Protein AF-E7MKF7-F1 (afdb_monomer_lite)

Structure (mmCIF, N/CA/C/O backbone):
data_AF-E7MKF7-F1
#
_entry.id   AF-E7MKF7-F1
#
loop_
_atom_site.group_PDB
_atom_site.id
_atom_site.type_symbol
_atom_site.label_atom_id
_atom_site.label_alt_id
_atom_site.label_comp_id
_atom_site.label_asym_id
_atom_site.label_entity_id
_atom_site.label_seq_id
_atom_site.pdbx_PDB_ins_code
_atom_site.Cartn_x
_atom_site.Cartn_y
_atom_site.Cartn_z
_atom_site.occupancy
_atom_site.B_iso_or_equiv
_atom_site.auth_seq_id
_atom_site.auth_comp_id
_atom_site.auth_asym_id
_atom_site.auth_atom_id
_atom_site.pdbx_PDB_model_num
ATOM 1 N N . GLU A 1 1 ? -12.234 -6.079 13.829 1.00 56.59 1 GLU A N 1
ATOM 2 C CA . GLU A 1 1 ? -12.166 -6.685 12.493 1.00 56.59 1 GLU A CA 1
ATOM 3 C C . GLU A 1 1 ? -11.517 -5.650 11.596 1.00 56.59 1 GLU A C 1
ATOM 5 O O . GLU A 1 1 ? -11.902 -4.488 11.685 1.00 56.59 1 GLU A O 1
ATOM 10 N N . ALA A 1 2 ? -10.435 -6.024 10.919 1.00 70.25 2 ALA A N 1
ATOM 11 C CA . ALA A 1 2 ? -9.702 -5.143 10.016 1.00 70.25 2 ALA A CA 1
ATOM 12 C C . ALA A 1 2 ? -10.053 -5.556 8.590 1.00 70.25 2 ALA A C 1
ATOM 14 O O . ALA A 1 2 ? -10.159 -6.751 8.308 1.00 70.25 2 ALA A O 1
ATOM 15 N N . ARG A 1 3 ? -10.261 -4.577 7.716 1.00 81.75 3 ARG A N 1
ATOM 16 C CA . ARG A 1 3 ? -10.621 -4.806 6.325 1.00 81.75 3 ARG A CA 1
ATOM 17 C C . ARG A 1 3 ? -9.379 -4.659 5.466 1.00 81.75 3 ARG A C 1
ATOM 19 O O . ARG A 1 3 ? -8.698 -3.641 5.534 1.00 81.75 3 ARG A O 1
ATOM 26 N N . GLU A 1 4 ? -9.085 -5.693 4.689 1.00 84.62 4 GLU A N 1
ATOM 27 C CA . GLU A 1 4 ? -7.994 -5.680 3.720 1.00 84.62 4 GLU A CA 1
ATOM 28 C C . GLU A 1 4 ? -8.527 -5.269 2.343 1.00 84.62 4 GLU A C 1
ATOM 30 O O . GLU A 1 4 ? -9.554 -5.770 1.877 1.00 84.62 4 GLU A O 1
ATOM 35 N N . MET A 1 5 ? -7.819 -4.355 1.688 1.00 82.62 5 MET A N 1
ATOM 36 C CA . MET A 1 5 ? -8.053 -3.935 0.316 1.00 82.62 5 MET A CA 1
ATOM 37 C C . MET A 1 5 ? -6.764 -4.092 -0.484 1.00 82.62 5 MET A C 1
ATOM 39 O O . MET A 1 5 ? -5.714 -3.599 -0.084 1.00 82.62 5 MET A O 1
ATOM 43 N N . ILE A 1 6 ? -6.852 -4.769 -1.626 1.00 85.56 6 ILE A N 1
ATOM 44 C CA . ILE A 1 6 ? -5.719 -4.978 -2.527 1.00 85.56 6 ILE A CA 1
ATOM 45 C C . ILE A 1 6 ? -5.967 -4.157 -3.782 1.00 85.56 6 ILE A C 1
ATOM 47 O O . ILE A 1 6 ? -6.991 -4.330 -4.445 1.00 85.56 6 ILE A O 1
ATOM 51 N N . ILE A 1 7 ? -5.032 -3.271 -4.110 1.00 84.38 7 ILE A N 1
ATOM 52 C CA . ILE A 1 7 ? -5.136 -2.397 -5.277 1.00 84.38 7 ILE A CA 1
ATOM 53 C C . ILE A 1 7 ? -3.956 -2.661 -6.192 1.00 84.38 7 ILE A C 1
ATOM 55 O O . ILE A 1 7 ? -2.799 -2.514 -5.800 1.00 84.38 7 ILE A O 1
ATOM 59 N N . ALA A 1 8 ? -4.263 -3.050 -7.428 1.00 84.50 8 ALA A N 1
ATOM 60 C CA . ALA A 1 8 ? -3.268 -3.160 -8.479 1.00 84.50 8 ALA A CA 1
ATOM 61 C C . ALA A 1 8 ? -2.829 -1.756 -8.904 1.00 84.50 8 ALA A C 1
ATOM 63 O O . ALA A 1 8 ? -3.652 -0.919 -9.279 1.00 84.50 8 ALA A O 1
ATOM 64 N N . LEU A 1 9 ? -1.526 -1.507 -8.847 1.00 81.00 9 LEU A N 1
ATOM 65 C CA . LEU A 1 9 ? -0.920 -0.264 -9.290 1.00 81.00 9 LEU A CA 1
ATOM 66 C C . LEU A 1 9 ? -0.419 -0.428 -10.732 1.00 81.00 9 LEU A C 1
ATOM 68 O O . LEU A 1 9 ? 0.024 -1.513 -11.121 1.00 81.00 9 LEU A O 1
ATOM 72 N N . PRO A 1 10 ? -0.455 0.636 -11.549 1.00 79.31 10 PRO A N 1
ATOM 73 C CA . PRO A 1 10 ? 0.065 0.569 -12.904 1.00 79.31 10 PRO A CA 1
ATOM 74 C C . PRO A 1 10 ? 1.576 0.311 -12.889 1.00 79.31 10 PRO A C 1
ATOM 76 O O . PRO A 1 10 ? 2.351 1.086 -12.328 1.00 79.31 10 PRO A O 1
ATOM 79 N N . ASN A 1 11 ? 2.003 -0.755 -13.571 1.00 71.56 11 ASN A N 1
ATOM 80 C CA . ASN A 1 11 ? 3.419 -1.120 -13.715 1.00 71.56 11 ASN A CA 1
ATOM 81 C C . ASN A 1 11 ? 4.257 0.001 -14.359 1.00 71.56 11 ASN A C 1
ATOM 83 O O . ASN A 1 11 ? 5.463 0.082 -14.139 1.00 71.56 11 ASN A O 1
ATOM 87 N N . GLU A 1 12 ? 3.621 0.895 -15.120 1.00 71.31 12 GLU A N 1
ATOM 88 C CA . GLU A 1 12 ? 4.251 2.084 -15.698 1.00 71.31 12 GLU A CA 1
ATOM 89 C C . GLU A 1 12 ? 4.837 3.028 -14.641 1.00 71.31 12 GLU A C 1
ATOM 91 O O . GLU A 1 12 ? 5.819 3.706 -14.927 1.00 71.31 12 GLU A O 1
ATOM 96 N N . LEU A 1 13 ? 4.297 3.060 -13.414 1.00 69.00 13 LEU A N 1
ATOM 97 C CA . LEU A 1 13 ? 4.888 3.832 -12.312 1.00 69.00 13 LEU A CA 1
ATOM 98 C C . LEU A 1 13 ? 6.272 3.306 -11.934 1.00 69.00 13 LEU A C 1
ATOM 100 O O . LEU A 1 13 ? 7.150 4.071 -11.551 1.00 69.00 13 LEU A O 1
ATOM 104 N N . ALA A 1 14 ? 6.488 2.003 -12.070 1.00 64.81 14 ALA A N 1
ATOM 105 C CA . ALA A 1 14 ? 7.797 1.417 -11.858 1.00 64.81 14 ALA A CA 1
ATOM 106 C C . ALA A 1 14 ? 8.702 1.561 -13.091 1.00 64.81 14 ALA A C 1
ATOM 108 O O . ALA A 1 14 ? 9.909 1.755 -12.950 1.00 64.81 14 ALA A O 1
ATOM 109 N N . ASP A 1 15 ? 8.129 1.496 -14.296 1.00 66.50 15 ASP A N 1
ATOM 110 C CA . ASP A 1 15 ? 8.884 1.602 -15.548 1.00 66.50 15 ASP A CA 1
ATOM 111 C C . ASP A 1 15 ? 9.385 3.032 -15.807 1.00 66.50 15 ASP A C 1
ATOM 113 O O . ASP A 1 15 ? 10.556 3.223 -16.128 1.00 66.50 15 ASP A O 1
ATOM 117 N N . LYS A 1 16 ? 8.559 4.054 -15.542 1.00 63.72 16 LYS A N 1
ATOM 118 C CA . LYS A 1 16 ? 8.960 5.471 -15.628 1.00 63.72 16 LYS A CA 1
ATOM 119 C C . LYS A 1 16 ? 10.113 5.817 -14.690 1.00 63.72 16 LYS A C 1
ATOM 121 O O . LYS A 1 16 ? 10.934 6.668 -15.022 1.00 63.72 16 LYS A O 1
ATOM 126 N N . ASN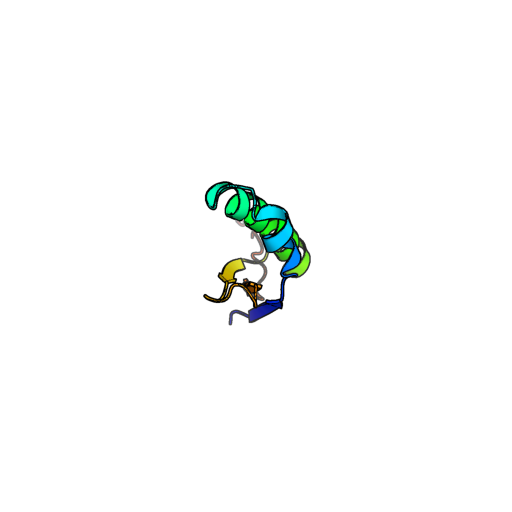 A 1 17 ? 10.206 5.116 -13.564 1.00 59.94 17 ASN A N 1
ATOM 127 C CA . ASN A 1 17 ? 11.232 5.354 -12.560 1.00 59.94 17 ASN A CA 1
ATOM 128 C C . ASN A 1 17 ?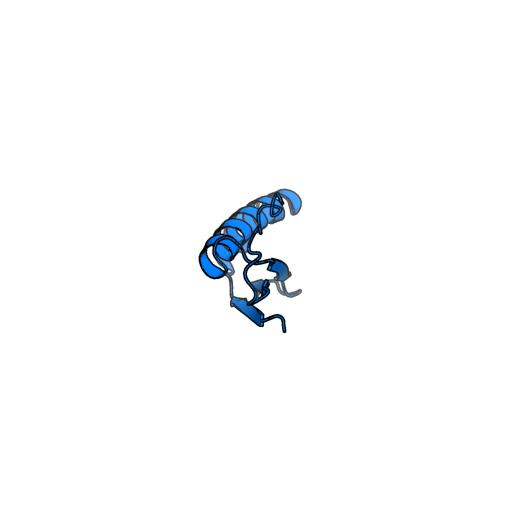 12.426 4.386 -12.682 1.00 59.94 17 ASN A C 1
ATOM 130 O O . ASN A 1 17 ? 13.333 4.459 -11.855 1.00 59.94 17 ASN A O 1
ATOM 134 N N . LYS A 1 18 ? 12.497 3.510 -13.708 1.00 61.56 18 LYS A N 1
ATOM 135 C CA . LYS A 1 18 ? 13.596 2.528 -13.909 1.00 61.56 18 LYS A CA 1
ATOM 136 C C . LYS A 1 18 ? 14.999 3.135 -13.902 1.00 61.56 18 LYS A C 1
ATOM 138 O O . LYS A 1 18 ? 15.943 2.450 -13.521 1.00 61.56 18 LYS A O 1
ATOM 143 N N . ASN A 1 19 ? 15.124 4.388 -14.335 1.00 60.47 19 ASN A N 1
ATOM 144 C CA . ASN A 1 19 ? 16.400 5.100 -14.415 1.00 60.47 19 ASN A CA 1
ATOM 145 C C . ASN A 1 19 ? 16.824 5.741 -13.083 1.00 60.47 19 ASN A C 1
ATOM 147 O O . ASN A 1 19 ? 17.943 6.236 -12.983 1.00 60.47 19 ASN A O 1
ATOM 151 N N . GLN A 1 20 ? 15.949 5.746 -12.076 1.00 65.06 20 GLN A N 1
ATOM 152 C CA . GLN A 1 20 ? 16.240 6.258 -10.739 1.00 65.06 20 GLN A CA 1
ATOM 153 C C . GLN A 1 20 ? 16.723 5.141 -9.818 1.00 65.06 20 GLN A C 1
ATOM 155 O O . GLN A 1 20 ? 16.454 3.956 -10.036 1.00 65.06 20 GLN A O 1
ATOM 160 N N . THR A 1 21 ? 17.441 5.514 -8.760 1.00 69.31 21 THR A N 1
ATOM 161 C CA . THR A 1 21 ? 17.908 4.532 -7.780 1.00 69.31 21 THR A CA 1
ATOM 162 C C . THR A 1 21 ? 16.732 3.862 -7.064 1.00 69.31 21 THR A C 1
ATOM 164 O O . THR A 1 21 ? 15.678 4.461 -6.847 1.00 69.31 21 THR A O 1
ATOM 167 N N . SER A 1 22 ? 16.920 2.613 -6.622 1.00 68.12 22 SER A N 1
ATOM 168 C CA . SER A 1 22 ? 15.904 1.849 -5.875 1.00 68.12 22 SER A CA 1
ATOM 169 C C . SER A 1 22 ? 15.385 2.563 -4.616 1.00 68.12 22 SER A C 1
ATOM 171 O O . SER A 1 22 ? 14.358 2.164 -4.074 1.00 68.12 22 SER A O 1
ATOM 173 N N . ALA A 1 23 ? 16.100 3.575 -4.111 1.00 72.31 23 ALA A N 1
ATOM 174 C CA . ALA A 1 23 ? 15.669 4.409 -2.993 1.00 72.31 23 ALA A CA 1
ATOM 175 C C . ALA A 1 23 ? 14.657 5.483 -3.428 1.00 72.31 23 ALA A C 1
ATOM 177 O O . ALA A 1 23 ? 13.615 5.621 -2.795 1.00 72.31 23 ALA A O 1
ATOM 178 N N . GLU A 1 24 ? 14.915 6.188 -4.530 1.00 74.12 24 GLU A N 1
ATOM 179 C CA . GLU A 1 24 ? 14.019 7.222 -5.068 1.00 74.12 24 GLU A CA 1
ATOM 180 C C . GLU A 1 24 ? 12.679 6.635 -5.519 1.00 74.12 24 GLU A C 1
ATOM 182 O O . GLU A 1 24 ? 11.625 7.177 -5.196 1.00 74.12 24 GLU A O 1
ATOM 187 N N . GLN A 1 25 ? 12.710 5.467 -6.171 1.00 71.62 25 GLN A N 1
ATOM 188 C CA . GLN A 1 25 ? 11.495 4.744 -6.560 1.00 71.62 25 GLN A CA 1
ATOM 189 C C . GLN A 1 25 ? 10.587 4.466 -5.358 1.00 71.62 25 GLN A C 1
ATOM 191 O O . GLN A 1 25 ? 9.371 4.615 -5.447 1.00 71.62 25 GLN A O 1
ATOM 196 N N . LYS A 1 26 ? 11.177 4.079 -4.219 1.00 74.38 26 LYS A N 1
ATOM 197 C CA . LYS A 1 26 ? 10.427 3.814 -2.987 1.00 74.38 26 LYS A CA 1
ATOM 198 C C . LYS A 1 26 ? 9.813 5.081 -2.410 1.00 74.38 26 LYS A C 1
ATOM 200 O O . LYS A 1 26 ? 8.715 4.995 -1.882 1.00 74.38 26 LYS A O 1
ATOM 205 N N . ILE A 1 27 ? 10.498 6.222 -2.499 1.00 80.19 27 ILE A N 1
ATOM 206 C CA . ILE A 1 27 ? 9.978 7.506 -2.007 1.00 80.19 27 ILE A CA 1
ATOM 207 C C . ILE A 1 27 ? 8.754 7.914 -2.830 1.00 80.19 27 ILE A C 1
ATOM 209 O O . ILE A 1 27 ? 7.693 8.130 -2.256 1.00 80.19 27 ILE A O 1
ATOM 213 N N . ILE A 1 28 ? 8.867 7.891 -4.160 1.00 80.62 28 ILE A N 1
ATOM 214 C CA . ILE A 1 28 ? 7.767 8.252 -5.067 1.00 80.62 28 ILE A CA 1
ATOM 215 C C . ILE A 1 28 ? 6.574 7.306 -4.881 1.00 80.62 28 ILE A C 1
ATOM 217 O O . ILE A 1 28 ? 5.435 7.748 -4.759 1.00 80.62 28 ILE A O 1
ATOM 221 N N . LEU A 1 29 ? 6.824 5.991 -4.826 1.00 79.31 29 LEU A N 1
ATOM 222 C CA . LEU A 1 29 ? 5.764 5.007 -4.591 1.00 79.31 29 LEU A CA 1
ATOM 223 C C . LEU A 1 29 ? 5.107 5.198 -3.226 1.00 79.31 29 LEU A C 1
ATOM 225 O O . LEU A 1 29 ? 3.894 5.039 -3.120 1.00 79.31 29 LEU A O 1
ATOM 229 N N . LYS A 1 30 ? 5.891 5.544 -2.200 1.00 82.00 30 LYS A N 1
ATOM 230 C CA . LYS A 1 30 ? 5.368 5.840 -0.871 1.00 82.00 30 LYS A CA 1
ATOM 231 C C . LYS A 1 30 ? 4.446 7.053 -0.914 1.00 82.00 30 LYS A C 1
ATOM 233 O O . LYS A 1 30 ? 3.339 6.933 -0.420 1.00 82.00 30 LYS A O 1
ATOM 238 N N . GLU A 1 31 ? 4.854 8.164 -1.528 1.00 84.31 31 GLU A N 1
ATOM 239 C CA . GLU A 1 31 ? 4.016 9.371 -1.634 1.00 84.31 31 GLU A CA 1
ATOM 240 C C . GLU A 1 31 ? 2.694 9.097 -2.364 1.00 84.31 31 GLU A C 1
ATOM 242 O O . GLU A 1 31 ? 1.633 9.471 -1.873 1.00 84.31 31 GLU A O 1
ATOM 247 N N . ILE A 1 32 ? 2.738 8.368 -3.485 1.00 84.31 32 ILE A N 1
ATOM 248 C CA . ILE A 1 32 ? 1.528 7.986 -4.231 1.00 84.31 32 ILE A CA 1
ATOM 249 C C . ILE A 1 32 ? 0.626 7.077 -3.389 1.00 84.31 32 ILE A C 1
ATOM 251 O O . ILE A 1 32 ? -0.591 7.248 -3.385 1.00 84.31 32 ILE A O 1
ATOM 255 N N . CYS A 1 33 ? 1.201 6.096 -2.685 1.00 84.00 33 CYS A N 1
ATOM 256 C CA . CYS A 1 33 ? 0.422 5.192 -1.841 1.00 84.00 33 CYS A CA 1
ATOM 257 C C . CYS A 1 33 ? -0.170 5.912 -0.628 1.00 84.00 33 CYS A C 1
ATOM 259 O O . CYS A 1 33 ? -1.296 5.608 -0.262 1.00 84.00 33 CYS A O 1
ATOM 261 N N . ASP A 1 34 ? 0.553 6.856 -0.029 1.00 85.00 34 ASP A N 1
ATOM 262 C CA . ASP A 1 34 ? 0.078 7.656 1.103 1.00 85.00 34 ASP A CA 1
ATOM 263 C C . ASP A 1 34 ? -1.156 8.479 0.701 1.00 85.00 34 ASP A C 1
ATOM 265 O O . ASP A 1 34 ? -2.208 8.389 1.336 1.00 85.00 34 ASP A O 1
ATOM 269 N N . GLU A 1 35 ? -1.080 9.168 -0.445 1.00 87.19 35 GLU A N 1
ATOM 270 C CA . GLU A 1 35 ? -2.214 9.914 -0.998 1.00 87.19 35 GLU A CA 1
ATOM 271 C C . GLU A 1 35 ? -3.401 8.990 -1.317 1.00 87.19 35 GLU A C 1
ATOM 273 O O . GLU A 1 35 ? -4.538 9.280 -0.940 1.00 87.19 35 GLU A O 1
ATOM 278 N N . LEU A 1 36 ? -3.140 7.845 -1.956 1.00 85.12 36 LEU A N 1
ATOM 279 C CA . LEU A 1 36 ? -4.170 6.869 -2.314 1.00 85.12 36 LEU A CA 1
ATOM 280 C C . LEU A 1 36 ? -4.871 6.299 -1.070 1.00 85.12 36 LEU A C 1
ATOM 282 O O . LEU A 1 36 ? -6.099 6.244 -1.013 1.00 85.12 36 LEU A O 1
ATOM 286 N N . VAL A 1 37 ? -4.099 5.880 -0.065 1.00 84.31 37 VAL A N 1
ATOM 287 C CA . VAL A 1 37 ? -4.619 5.310 1.184 1.00 84.31 37 VAL A CA 1
ATOM 288 C C . VAL A 1 37 ? -5.449 6.349 1.928 1.00 84.31 37 VAL A C 1
ATOM 290 O O . VAL A 1 37 ? -6.560 6.035 2.352 1.00 84.31 37 VAL A O 1
ATOM 293 N N . SER A 1 38 ? -4.962 7.589 2.014 1.00 84.25 38 SER A N 1
ATOM 294 C CA . SER A 1 38 ? -5.694 8.705 2.616 1.00 84.25 38 SER A CA 1
ATOM 295 C C . SER A 1 38 ? -7.040 8.948 1.919 1.00 84.25 38 SER A C 1
ATOM 297 O O . SER A 1 38 ? -8.068 9.084 2.586 1.00 84.25 38 SER A O 1
ATOM 299 N N . GLN A 1 39 ? -7.077 8.897 0.582 1.00 85.06 39 GLN A N 1
ATOM 300 C CA . GLN A 1 39 ? -8.317 9.039 -0.192 1.00 85.06 39 GLN A CA 1
ATOM 301 C C . GLN A 1 39 ? -9.302 7.876 -0.003 1.00 85.06 39 GLN A C 1
ATOM 303 O O . GLN A 1 39 ? -10.513 8.097 -0.014 1.00 85.06 39 GLN A O 1
ATOM 308 N N . ILE A 1 40 ? -8.812 6.643 0.148 1.00 82.50 40 ILE A N 1
ATOM 309 C CA . ILE A 1 40 ? -9.660 5.445 0.267 1.00 82.50 40 ILE A CA 1
ATOM 310 C C . ILE A 1 40 ? -10.211 5.280 1.680 1.00 82.50 40 ILE A C 1
ATOM 312 O O . ILE A 1 40 ? -11.398 5.010 1.862 1.00 82.50 40 ILE A O 1
ATOM 316 N N . VAL A 1 41 ? -9.330 5.376 2.673 1.00 80.62 41 VAL A N 1
ATOM 317 C CA . VAL A 1 41 ? -9.649 5.107 4.076 1.00 80.62 41 VAL A CA 1
ATOM 318 C C . VAL A 1 41 ? -10.369 6.304 4.704 1.00 80.62 41 VAL A C 1
ATOM 320 O O . VAL A 1 41 ? -11.293 6.122 5.499 1.00 80.62 41 VAL A O 1
ATOM 323 N N . GLY A 1 42 ? -9.994 7.523 4.310 1.00 74.81 42 GLY A N 1
ATOM 324 C CA . GLY A 1 42 ? -10.520 8.759 4.877 1.00 74.81 42 GLY A CA 1
ATOM 325 C C . GLY A 1 42 ? -9.988 9.061 6.283 1.00 74.81 42 GLY A C 1
ATOM 326 O O . GLY A 1 42 ? -9.331 8.249 6.935 1.00 74.81 42 GLY A O 1
ATOM 327 N N . GLU A 1 43 ? -10.274 10.268 6.769 1.00 72.12 43 GLU A N 1
ATOM 328 C CA . GLU A 1 43 ? -9.786 10.728 8.070 1.00 72.12 43 GLU A CA 1
ATOM 329 C C . GLU A 1 43 ? -10.446 9.984 9.246 1.00 72.12 43 GLU A C 1
ATOM 331 O O . GLU A 1 43 ? -11.663 9.766 9.285 1.00 72.12 43 GLU A O 1
ATOM 336 N N . GLY A 1 44 ? -9.633 9.641 10.250 1.00 68.69 44 GLY A N 1
ATOM 337 C CA . GLY A 1 44 ? -10.096 9.078 11.522 1.00 68.69 44 GLY A CA 1
ATOM 338 C C . GLY A 1 44 ? -10.161 7.552 11.582 1.00 68.69 44 GLY A C 1
ATOM 339 O O . GLY A 1 44 ? -10.769 7.023 12.509 1.00 68.69 44 GLY A O 1
ATOM 340 N N . HIS A 1 45 ? -9.545 6.844 10.638 1.00 74.62 45 HIS A N 1
ATOM 341 C CA . HIS A 1 45 ? -9.415 5.388 10.657 1.00 74.62 45 HIS A CA 1
ATOM 342 C C . HIS A 1 45 ? -7.940 4.984 10.753 1.00 74.62 45 HIS A C 1
ATOM 344 O O . HIS A 1 45 ? -7.113 5.436 9.956 1.00 74.62 45 HIS A O 1
ATOM 350 N N . ASP A 1 46 ? -7.613 4.112 11.711 1.00 78.75 46 ASP A N 1
ATOM 351 C CA . ASP A 1 46 ? -6.302 3.462 11.747 1.00 78.75 46 ASP A CA 1
ATOM 352 C C . ASP A 1 46 ? -6.121 2.616 10.489 1.00 78.75 46 ASP A C 1
ATOM 354 O O . ASP A 1 46 ? -6.993 1.810 10.140 1.00 78.75 46 ASP A O 1
ATOM 358 N N . HIS A 1 47 ? -4.986 2.791 9.822 1.00 80.75 47 HIS A N 1
ATOM 359 C CA . HIS A 1 47 ? -4.634 2.036 8.634 1.00 80.75 47 HIS A CA 1
ATOM 360 C C . HIS A 1 47 ? -3.145 1.717 8.596 1.00 80.75 47 HIS A C 1
ATOM 362 O O . HIS A 1 47 ? -2.302 2.472 9.074 1.00 80.75 47 HIS A O 1
ATOM 368 N N . GLU A 1 48 ? -2.839 0.593 7.972 1.00 83.75 48 GLU A N 1
ATOM 369 C CA . GLU A 1 48 ? -1.506 0.131 7.635 1.00 83.75 48 GLU A CA 1
ATOM 370 C C . GLU A 1 48 ? -1.518 -0.278 6.164 1.00 83.75 48 GLU A C 1
ATOM 372 O O . GLU A 1 48 ? -2.520 -0.778 5.653 1.00 83.75 48 GLU A O 1
ATOM 377 N N . TYR A 1 49 ? -0.413 -0.075 5.454 1.00 85.56 49 TYR A N 1
ATOM 378 C CA . TYR A 1 49 ? -0.306 -0.520 4.071 1.00 85.56 49 TYR A CA 1
ATOM 379 C C . TYR A 1 49 ? 1.065 -1.120 3.775 1.00 85.56 49 TYR A C 1
ATOM 381 O O . TYR A 1 49 ? 2.078 -0.737 4.360 1.00 85.56 49 TYR A O 1
ATOM 389 N N . ALA A 1 50 ? 1.095 -2.058 2.835 1.00 83.38 50 ALA A N 1
ATOM 390 C CA . ALA A 1 50 ? 2.299 -2.704 2.345 1.00 83.38 50 ALA A CA 1
ATOM 391 C C . ALA A 1 50 ? 2.281 -2.728 0.817 1.00 83.38 50 ALA A C 1
ATOM 393 O O . ALA A 1 50 ? 1.336 -3.212 0.196 1.00 83.38 50 ALA A O 1
ATOM 394 N N . VAL A 1 51 ? 3.342 -2.211 0.201 1.00 83.06 51 VAL A N 1
ATOM 395 C CA . VAL A 1 51 ? 3.521 -2.273 -1.252 1.00 83.06 51 VAL A CA 1
ATOM 396 C C . VAL A 1 51 ? 4.325 -3.518 -1.581 1.00 83.06 51 VAL A C 1
ATOM 398 O O . VAL A 1 51 ? 5.457 -3.681 -1.118 1.00 83.06 51 VAL A O 1
ATOM 401 N N . HIS A 1 52 ? 3.748 -4.383 -2.402 1.00 81.75 52 HIS A N 1
ATOM 402 C CA . HIS A 1 52 ? 4.387 -5.590 -2.884 1.00 81.75 52 HIS A CA 1
ATOM 403 C C . HIS A 1 52 ? 4.694 -5.475 -4.367 1.00 81.75 52 HIS A C 1
ATOM 405 O O . HIS A 1 52 ? 3.928 -4.938 -5.169 1.00 81.75 52 HIS A O 1
ATOM 411 N N . TRP A 1 53 ? 5.844 -6.031 -4.725 1.00 75.19 53 TRP A N 1
ATOM 412 C CA . TRP A 1 53 ? 6.258 -6.144 -6.105 1.00 75.19 53 TRP A CA 1
ATOM 413 C C . TRP A 1 53 ? 6.781 -7.545 -6.344 1.00 75.19 53 TRP A C 1
ATOM 415 O O . TRP A 1 53 ? 7.677 -8.010 -5.636 1.00 75.19 53 TRP A O 1
ATOM 425 N N . ASN A 1 54 ? 6.197 -8.231 -7.322 1.00 72.25 54 ASN A N 1
ATOM 426 C CA . ASN A 1 54 ? 6.643 -9.575 -7.648 1.00 72.25 54 ASN A CA 1
ATOM 427 C C . ASN A 1 54 ? 8.062 -9.559 -8.248 1.00 72.25 54 ASN A C 1
ATOM 429 O O . ASN A 1 54 ? 8.495 -8.547 -8.803 1.00 72.25 54 ASN A O 1
ATOM 433 N N . HIS A 1 55 ? 8.773 -10.686 -8.169 1.00 63.44 55 HIS A N 1
ATOM 434 C CA . HIS A 1 55 ? 10.165 -10.809 -8.621 1.00 63.44 55 HIS A CA 1
ATOM 435 C C . HIS A 1 55 ? 10.351 -10.388 -10.091 1.00 63.44 55 HIS A C 1
ATOM 437 O O . HIS A 1 55 ? 11.271 -9.637 -10.410 1.00 63.44 55 HIS A O 1
ATOM 443 N N . ASP A 1 56 ? 9.413 -10.774 -10.960 1.00 65.81 56 ASP A N 1
ATOM 444 C CA . ASP A 1 56 ? 9.363 -10.409 -12.385 1.00 65.81 56 ASP A CA 1
ATOM 445 C C . ASP A 1 56 ? 8.972 -8.952 -12.655 1.00 65.81 56 ASP A C 1
ATOM 447 O O . ASP A 1 56 ? 8.940 -8.508 -13.801 1.00 65.81 56 ASP A O 1
ATOM 451 N N . ARG A 1 57 ? 8.645 -8.191 -11.608 1.00 67.88 57 ARG A N 1
ATOM 452 C CA . ARG A 1 57 ? 8.214 -6.793 -11.676 1.00 67.88 57 ARG A CA 1
ATOM 453 C C . ARG A 1 57 ? 6.955 -6.530 -12.515 1.00 67.88 57 ARG A C 1
ATOM 455 O O . ARG A 1 57 ? 6.659 -5.388 -12.854 1.00 67.88 57 ARG A O 1
ATOM 462 N N . THR A 1 58 ? 6.181 -7.572 -12.800 1.00 68.12 58 THR A N 1
ATOM 463 C CA . THR A 1 58 ? 4.976 -7.548 -13.646 1.00 68.12 58 THR A CA 1
ATOM 464 C C . THR A 1 58 ? 3.681 -7.279 -12.887 1.00 68.12 58 THR A C 1
ATOM 466 O O . THR A 1 58 ? 2.636 -7.082 -13.506 1.00 68.12 58 THR A O 1
ATOM 469 N N . ASN A 1 59 ? 3.722 -7.302 -11.556 1.00 74.06 59 ASN A N 1
ATOM 470 C CA . ASN A 1 59 ? 2.548 -7.114 -10.719 1.00 74.06 59 ASN A CA 1
ATOM 471 C C . ASN A 1 59 ? 2.925 -6.268 -9.503 1.00 74.06 59 ASN A C 1
ATOM 473 O O . ASN A 1 59 ? 3.473 -6.781 -8.522 1.00 74.06 59 ASN A O 1
ATOM 477 N N . LEU A 1 60 ? 2.706 -4.960 -9.628 1.00 81.06 60 LEU A N 1
ATOM 478 C CA . LEU A 1 60 ? 2.797 -4.009 -8.532 1.00 81.06 60 LEU A CA 1
ATOM 479 C C . LEU A 1 60 ? 1.413 -3.872 -7.893 1.00 81.06 60 LEU A C 1
ATOM 481 O O . LEU A 1 60 ? 0.442 -3.542 -8.573 1.00 81.06 60 LEU A O 1
ATOM 485 N N . HIS A 1 61 ? 1.315 -4.113 -6.592 1.00 85.69 61 HIS A N 1
ATOM 486 C CA . HIS A 1 61 ? 0.066 -3.934 -5.861 1.00 85.69 61 HIS A CA 1
ATOM 487 C C . HIS A 1 61 ? 0.327 -3.472 -4.433 1.00 85.69 61 HIS A C 1
ATOM 489 O O . HIS A 1 61 ? 1.384 -3.725 -3.854 1.00 85.69 61 HIS A O 1
ATOM 495 N N . VAL A 1 62 ? -0.654 -2.781 -3.867 1.00 85.81 62 VAL A N 1
ATOM 496 C CA . VAL A 1 62 ? -0.644 -2.347 -2.474 1.00 85.81 62 VAL A CA 1
ATOM 497 C C . VAL A 1 62 ? -1.721 -3.100 -1.706 1.00 85.81 62 VAL A C 1
ATOM 499 O O . VAL A 1 62 ? -2.860 -3.204 -2.158 1.00 85.81 62 VAL A O 1
ATOM 502 N N . HIS A 1 63 ? -1.337 -3.643 -0.558 1.00 87.56 63 HIS A N 1
ATOM 503 C CA . HIS A 1 63 ? -2.243 -4.147 0.462 1.00 87.56 63 HIS A CA 1
ATOM 504 C C . HIS A 1 63 ? -2.495 -3.023 1.450 1.00 87.56 63 HIS A C 1
ATOM 506 O O . HIS A 1 63 ? -1.547 -2.475 2.002 1.00 87.56 63 HIS A O 1
ATOM 512 N N . ILE A 1 64 ? -3.752 -2.682 1.674 1.00 85.88 64 ILE A N 1
ATOM 513 C CA . ILE A 1 64 ? -4.174 -1.677 2.641 1.00 85.88 64 ILE A CA 1
ATOM 514 C C . ILE A 1 64 ? -5.036 -2.404 3.660 1.00 85.88 64 ILE A C 1
ATOM 516 O O . ILE A 1 64 ? -6.100 -2.915 3.318 1.00 85.88 64 ILE A O 1
ATOM 520 N N . LEU A 1 65 ? -4.583 -2.464 4.903 1.00 85.94 65 LEU A N 1
ATOM 521 C CA . LEU A 1 65 ? -5.392 -2.900 6.025 1.00 85.94 65 LEU A CA 1
ATOM 522 C C . LEU A 1 65 ? -5.886 -1.667 6.759 1.00 85.94 65 LEU A C 1
ATOM 524 O O . LEU A 1 65 ? -5.093 -0.847 7.202 1.00 85.94 65 LEU A O 1
ATOM 528 N N . TYR A 1 66 ? -7.194 -1.540 6.924 1.00 84.00 66 TYR A N 1
ATOM 529 C CA . TYR A 1 66 ? -7.763 -0.447 7.701 1.00 84.00 66 TYR A CA 1
ATOM 530 C C . TYR A 1 66 ? -8.805 -0.949 8.691 1.00 84.00 66 TYR A C 1
ATOM 532 O O . TYR A 1 66 ? -9.492 -1.954 8.488 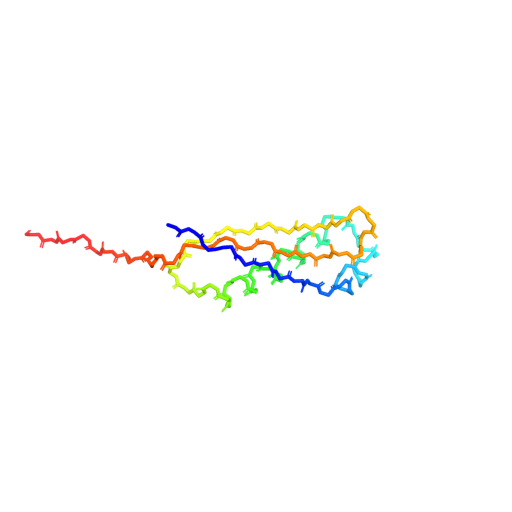1.00 84.00 66 TYR A O 1
ATOM 540 N N . SER A 1 67 ? -8.906 -0.241 9.807 1.00 79.25 67 SER A N 1
ATOM 541 C CA . SER A 1 67 ? -9.921 -0.478 10.818 1.00 79.25 67 SER A CA 1
ATOM 542 C C . SER A 1 67 ? -11.214 0.214 10.406 1.00 79.25 67 SER A C 1
ATOM 544 O O . SER A 1 67 ? -11.262 1.429 10.225 1.00 79.25 67 SER A O 1
ATOM 546 N N . GLU A 1 68 ? -12.313 -0.535 10.331 1.00 74.06 68 GLU A N 1
ATOM 547 C CA . GLU A 1 68 ? -13.640 0.052 10.095 1.00 74.06 68 GLU A CA 1
ATOM 548 C C . GLU A 1 68 ? -14.128 0.893 11.291 1.00 74.06 68 GLU A C 1
ATOM 550 O O . GLU A 1 68 ? -15.105 1.637 11.191 1.00 74.06 68 GLU A O 1
ATOM 555 N N . ARG A 1 69 ? -13.438 0.818 12.437 1.00 70.56 69 ARG A N 1
ATOM 556 C CA . ARG A 1 69 ? -13.720 1.662 13.599 1.00 70.56 69 ARG A CA 1
ATOM 557 C C . ARG A 1 69 ? -13.109 3.040 13.381 1.00 70.56 69 ARG A C 1
ATOM 559 O O . ARG A 1 69 ? -11.904 3.150 13.180 1.00 70.56 69 ARG A O 1
ATOM 566 N N . LYS A 1 70 ? -13.931 4.083 13.501 1.00 63.50 70 LYS A N 1
ATOM 567 C CA . LYS A 1 70 ? -13.426 5.451 13.621 1.00 63.50 70 LYS A CA 1
ATOM 568 C C . LYS A 1 70 ? -12.800 5.650 14.993 1.00 63.50 70 LYS A C 1
ATOM 570 O O . LYS A 1 70 ? -13.437 5.361 16.009 1.00 63.50 70 LYS A O 1
ATOM 575 N N . VAL A 1 71 ? -11.590 6.190 15.027 1.00 64.69 71 VAL A N 1
ATOM 576 C CA . VAL A 1 71 ? -10.995 6.753 16.235 1.00 64.69 71 VAL A CA 1
ATOM 577 C C . VAL A 1 71 ? -11.721 8.059 16.516 1.00 64.69 71 VAL A C 1
ATOM 579 O O . VAL A 1 71 ? -11.380 9.127 16.017 1.00 64.69 71 VAL A O 1
ATOM 582 N N . ILE A 1 72 ? -12.785 7.963 17.302 1.00 60.09 72 ILE A N 1
ATOM 583 C CA . ILE A 1 72 ? -13.432 9.135 17.870 1.00 60.09 72 ILE A CA 1
ATOM 584 C C . ILE A 1 72 ? -12.480 9.614 18.967 1.00 60.09 72 ILE A C 1
ATOM 586 O O . ILE A 1 72 ? -12.359 8.949 19.996 1.00 60.09 72 ILE A O 1
ATOM 590 N N . GLN A 1 73 ? -11.778 10.732 18.758 1.00 55.62 73 GLN A N 1
ATOM 591 C CA . GLN A 1 73 ? -11.135 11.430 19.871 1.00 55.62 73 GLN A CA 1
ATOM 592 C C . GLN A 1 73 ? -12.246 11.886 20.819 1.00 55.62 73 GLN A C 1
ATOM 594 O O . GLN A 1 73 ? -12.861 12.933 20.639 1.00 55.62 73 GLN A O 1
ATOM 599 N N . THR A 1 74 ? -12.563 11.063 21.813 1.00 55.47 74 THR A N 1
ATOM 600 C CA . THR A 1 74 ? -13.393 11.488 22.932 1.00 55.47 74 THR A CA 1
ATOM 601 C C . THR A 1 74 ? -12.564 12.447 23.765 1.00 55.47 74 THR A C 1
ATOM 603 O O . THR A 1 74 ? -11.641 12.023 24.463 1.00 55.47 74 THR A O 1
ATOM 606 N N . GLU A 1 75 ? -12.883 13.736 23.683 1.00 59.25 75 GLU A N 1
ATOM 607 C CA . GLU A 1 75 ? -12.385 14.729 24.628 1.00 59.25 75 GLU A CA 1
ATOM 608 C C . GLU A 1 75 ? -12.671 14.236 26.061 1.00 59.25 75 GLU A C 1
ATOM 610 O O . GLU A 1 75 ? -13.759 13.701 26.326 1.00 59.25 75 GLU A O 1
ATOM 615 N N . PRO A 1 76 ? -11.713 14.342 26.999 1.00 65.50 76 PRO A N 1
ATOM 616 C CA . PRO A 1 76 ? -11.910 13.835 28.348 1.00 65.50 76 PRO A CA 1
ATOM 617 C C . PRO A 1 76 ? -13.077 14.578 29.005 1.00 65.50 76 PRO A C 1
ATOM 619 O O . PRO A 1 76 ? -13.050 15.802 29.145 1.00 65.50 76 PRO A O 1
ATOM 622 N N . LYS A 1 77 ? -14.111 13.835 29.425 1.00 64.62 77 LYS A N 1
ATOM 623 C CA . LYS A 1 77 ? -15.240 14.397 30.177 1.00 64.62 77 LYS A CA 1
ATOM 624 C C . LYS A 1 77 ? -14.708 15.026 31.466 1.00 64.62 77 LYS A C 1
ATOM 626 O O . LYS A 1 77 ? -14.224 14.314 32.345 1.00 64.62 77 LYS A O 1
ATOM 631 N N . ARG A 1 78 ? -14.793 16.352 31.571 1.00 63.00 78 ARG A N 1
ATOM 632 C CA . ARG A 1 78 ? -14.602 17.075 32.833 1.00 63.00 78 ARG A CA 1
ATOM 633 C C . ARG A 1 78 ? -15.888 16.934 33.653 1.00 63.00 78 ARG A C 1
ATOM 635 O O . ARG A 1 78 ? -16.950 17.309 33.161 1.00 63.00 78 ARG A O 1
ATOM 642 N N . TYR A 1 79 ? -15.774 16.340 34.840 1.00 67.19 79 TYR A N 1
ATOM 643 C CA . TYR A 1 79 ? -16.817 16.298 35.872 1.00 67.19 79 TYR A CA 1
ATOM 644 C C . TYR A 1 79 ? -16.645 17.469 36.836 1.00 67.19 79 TYR A C 1
ATOM 646 O O . TYR A 1 79 ? -15.475 17.861 37.057 1.00 67.19 79 TYR A O 1
#

InterPro domains:
  IPR005053 MobA/MobL protein [PF03389] (2-75)

Organism: NCBI:txid706433

Secondary structure (DSSP, 8-state):
-EEEEEEEEPTHHHHHTTTS-HHHHHHHHHHHHHHHHHHHH-TTEEEEEEEEE-TTS--EEEEEEEEEEE---------

Foldseek 3Di:
DKDKDKFWDPLVLVVVCVVPDPVVSCVVVVVVVVVVLCVPQDPQKDKDKDWDADPVRPTTMMIMIIDPDGNDPDDDDDD

Sequence (79 aa):
EAREMIIALPNELADKNKNQTSAEQKIILKEICDELVSQIVGEGHDHEYAVHWNHDRTNLHVHILYSERKVIQTEPKRY

pLDDT: mean 74.88, std 9.15, range [55.47, 87.56]

Radius of gyration: 16.36 Å; chains: 1; bounding box: 35×28×52 Å

=== Feature glossary ===
Key to the feature types in this record:

pLDDT. pLDDT is the predicted lDDT-Cα score: AlphaFold's confidence that the local environment of each residue (all inter-atomic distances within 15 Å) is correctly placed. It is a per-residue number between 0 and 100, with higher meaning more reliable.

Radius of gyration, Cα contacts, bounding box. The geometric summary reports three shape descriptors. Rg (radius of gyration) measures how spread out the Cα atoms are about their centre of mass; compact globular proteins have small Rg, elongated or unfolded ones large. Cα contacts (<8 Å, |i−j|>4) count long-range residue pairs in spatial proximity — high for tightly packed folds, near zero for rods or random coil. The bounding-box extents give the protein's footprint along x, y, z in Å.

Backbone torsions (φ/ψ). Backbone dihedral angles. Every residue except chain termini has a φ (preceding-C → N → Cα → C) and a ψ (N → Cα → C → next-N). They are reported in degrees following the IUPAC sign convention. Secondary structure is essentially a statement about which (φ, ψ) basin each residue occupies.

Contact-map, Ramachandran, and PAE plots. Plot images: a contact map (which residues are close in 3D, as an N×N binary image), a Ramachandran scatter (backbone torsion angles, revealing secondary-structure composition at a glance), and — for AlphaFold structures — a PAE heatmap (pairwise prediction confidenc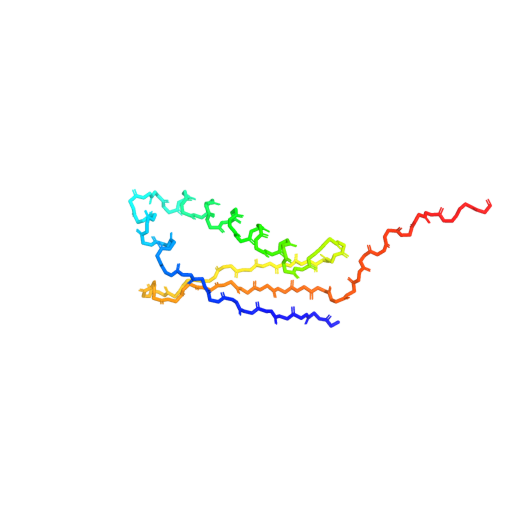e).

Predicted aligned error. Predicted Aligned Error (PAE) is an AlphaFold confidence matrix: entry (i, j) is the expected error in the position of residue j, in ångströms, when the prediction is superimposed on the true structure at residue i. Low PAE within a block of residues means that block is internally rigid and well-predicted; high PAE between two blocks means their relative placement is uncertain even if each block individually is confident.

Secondary structure (3-state, P-SEA). Three-state secondary structure (P-SEA) collapses the eight DSSP classes into helix (a), strand (b), and coil (c). P-SEA assigns these from Cα geometry alone — distances and angles — without requiring backbone oxygens, so it works on any Cα trace.

Solvent-accessible surface area. Solvent-accessible surface area (SASA) is the area in Å² traced out by the centre of a 1.4 Å probe sphere (a water molecule) rolled over the protein's van der Waals surface (Shrake–Rupley / Lee–Richards construction). Buried residues have near-zero SASA; fully exposed residues can exceed 200 Å². The total SASA scales roughly with the number of surface residues.

Foldseek 3Di. The Foldseek 3Di string encodes local tertiary geometry as a 20-letter alphabet — one character per residue — derived from the relative positions of nearby Cα atoms. Unlike the amino-acid sequence, 3Di is a direct function of the 3D st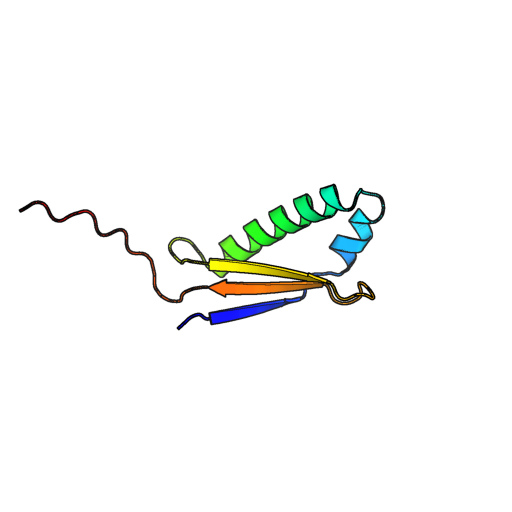ructure, so two proteins with the same fold have similar 3Di strings even at low sequence identity.

B-factor. For experimental (PDB) structures, the B-factor (temperature factor) quantifies the positional spread of each atom in the crystal — a combination of thermal vibration and static disorder — in units of Å². High B-factors mark flexible loops or poorly resolved regions; low B-factors mark the rigid, well-ordered core.

mmCIF coordinates. The mmCIF block holds the 3D Cartesian coordinates of each backbone atom (N, Cα, C, O) in ångströms. mmCIF is the PDB's canonical archive format — a tagged-loop text representation of the atomic model.

InterPro / GO / CATH / organism. Functional annotations link the protein to curated databases. InterPro entries identify conserved domains and families by matching the sequence against member-database signatures (Pfam, PROSITE, CDD, …). Gene Ontology (GO) terms describe molecular function, biological process, and cellular component in a controlled vocabulary. CATH places the structure in a hierarchical fold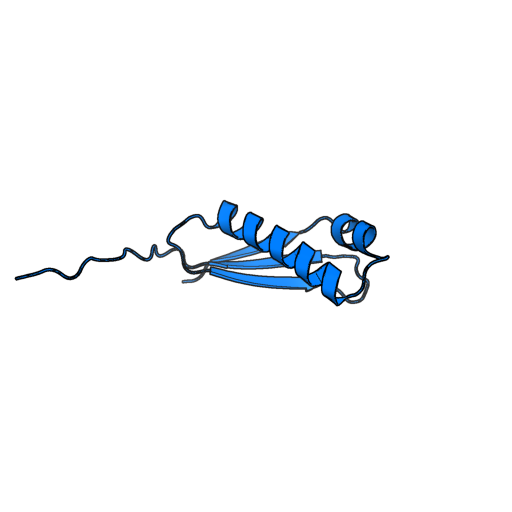 classification (Class/Architecture/Topology/Homologous-superfamily). The organism is the source species.

Rendered structure images. Structure images are PyMOL renders from six orthogonal camera directions. Cartoon representation draws helices as coils and strands as arrows; sticks shows the backbone as bonds; surface shows the solvent-excluded envelope. Rainbow coloring maps sequence position to hue (blue→red, N→C); chain coloring assigns a distinct color per polypeptide.

Sequence. This is the polypeptide sequence — one letter per residue, N-terminus first. Length ranges from a few dozen residues for small domains to over a thousand for large multi-domain proteins.

Secondary structure (8-state, DSSP). The SS8 string is DSSP's per-residue secondary-structure call. α-helix (H) means an i→i+4 H-bond ladder; β-strand (E) means the residue participates in a β-sheet; 3₁₀ (G) and π (I) are tighter and wider helices; T/S are turns/bends; '-' is loop.

Nearest PDB structures. Structural nearest neighbors (via Foldseek easy-search vs the PDB). Reported per hit: target PDB id, E-value, and alignment TM-score. A TM-score above ~0.5 is the conventional threshold for 'same fold'.